Protein AF-A0A920VUL9-F1 (afdb_monomer_lite)

Sequence (117 aa):
MEYSHIEDYGGAPFIGSDAHQNNAGFNGLPENRYNLILNYTWGDYGIGVTNRHIGDFAFNSNCASQEAGGLCTKEGPYQDKYDTIDIQARANFGKYGTISIGVINASDKDPLADKGE

Foldseek 3Di:
DDPPDPPDPDDDPDPPDPDDPDCDQPQVHHVDKDKDKDKDDDVQKIKIKIKIKGAKHANDWDFDPVVVVGDIDHDFFIAHIDIFIKMKMKGAPDVVGIDMDIDTRPVPDDRDGPDGD

pLDDT: mean 73.1, std 19.0, range [37.69, 96.62]

Secondary structure (DSSP, 8-state):
--------------TT----S--TTSTTS-S-EEEEEEEEEETTEEEEEEEEEE--EEEEEEEPPGGGT-PEEEEEEEEPPEEEEEEEEEEE-GGG-EEEEEES-TT----S-SB--

Structure (mmCIF, N/CA/C/O backbone):
data_AF-A0A920VUL9-F1
#
_entry.id   AF-A0A920VUL9-F1
#
loop_
_atom_site.group_PDB
_atom_site.id
_atom_site.type_symbol
_atom_site.label_atom_id
_atom_site.label_alt_id
_atom_site.label_comp_id
_atom_site.label_asym_id
_atom_site.label_entity_id
_atom_site.label_seq_id
_atom_site.pdbx_PDB_i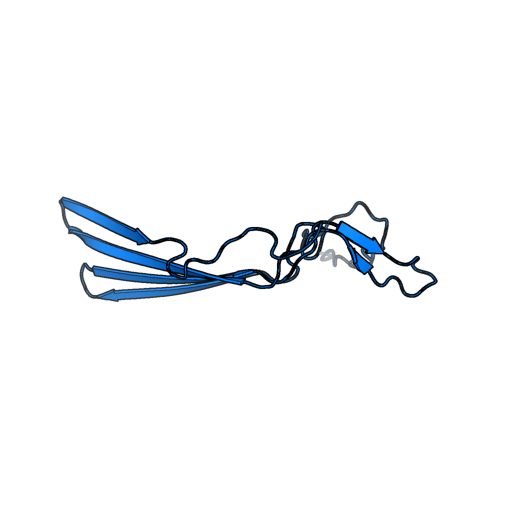ns_code
_atom_site.Cartn_x
_atom_site.Cartn_y
_atom_site.Cartn_z
_atom_site.occupancy
_atom_site.B_iso_or_equiv
_atom_site.auth_seq_id
_atom_site.auth_comp_id
_atom_site.auth_asym_id
_atom_site.auth_atom_id
_atom_site.pdbx_PDB_model_num
ATOM 1 N N . MET A 1 1 ? 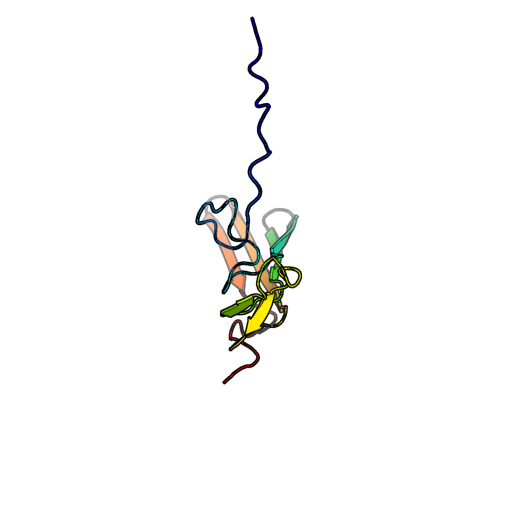-34.443 5.576 -33.884 1.00 40.59 1 MET A N 1
ATOM 2 C CA . MET A 1 1 ? -33.547 6.057 -32.817 1.00 40.59 1 MET A CA 1
ATOM 3 C C . MET A 1 1 ? -32.226 5.370 -33.058 1.00 40.59 1 MET A C 1
ATOM 5 O O . MET A 1 1 ? -32.119 4.176 -32.821 1.00 40.59 1 MET A O 1
ATOM 9 N N . GLU A 1 2 ? -31.322 6.077 -33.716 1.00 37.69 2 GLU A N 1
ATOM 10 C CA . GLU A 1 2 ? -30.031 5.548 -34.139 1.00 37.69 2 GLU A CA 1
ATOM 11 C C . GLU A 1 2 ? -29.087 5.701 -32.948 1.00 37.69 2 GLU A C 1
ATOM 13 O O . GLU A 1 2 ? -28.812 6.812 -32.496 1.00 37.69 2 GLU A O 1
ATOM 18 N N . TYR A 1 3 ? -28.719 4.574 -32.343 1.00 42.53 3 TYR A N 1
ATOM 19 C CA . TYR A 1 3 ? -27.706 4.548 -31.301 1.00 42.53 3 TYR A CA 1
ATOM 20 C C . TYR A 1 3 ? -26.388 4.938 -31.962 1.00 42.53 3 TYR A C 1
ATOM 22 O O . TYR A 1 3 ? -25.925 4.237 -32.859 1.00 42.53 3 TYR A O 1
ATOM 30 N N . SER A 1 4 ? -25.805 6.063 -31.545 1.00 43.84 4 SER A N 1
ATOM 31 C CA . SER A 1 4 ? -24.453 6.442 -31.939 1.00 43.84 4 SER A CA 1
ATOM 32 C C . SER A 1 4 ? -23.486 5.391 -31.397 1.00 43.84 4 SER A C 1
ATOM 34 O O . SER A 1 4 ? -23.073 5.444 -30.235 1.00 43.84 4 SER A O 1
ATOM 36 N N . HIS A 1 5 ? -23.157 4.404 -32.220 1.00 43.59 5 HIS A N 1
ATOM 37 C CA . HIS A 1 5 ? -21.972 3.606 -31.998 1.00 43.59 5 HIS A CA 1
ATOM 38 C C . HIS A 1 5 ? -20.778 4.543 -32.182 1.00 43.59 5 HIS A C 1
ATOM 40 O O . HIS A 1 5 ? -20.627 5.190 -33.215 1.00 43.59 5 HIS A O 1
ATOM 46 N N . ILE A 1 6 ? -19.972 4.690 -31.132 1.00 53.22 6 ILE A N 1
ATOM 47 C CA . ILE A 1 6 ? -18.641 5.273 -31.262 1.00 53.22 6 ILE A CA 1
ATOM 48 C C . ILE A 1 6 ? -17.850 4.263 -32.094 1.00 53.22 6 ILE A C 1
ATOM 50 O O . ILE A 1 6 ? -17.461 3.213 -31.588 1.00 53.22 6 ILE A O 1
ATOM 54 N N . GLU A 1 7 ? -17.707 4.547 -33.385 1.00 46.81 7 GLU A N 1
ATOM 55 C CA . GLU A 1 7 ? -17.020 3.680 -34.351 1.00 46.81 7 GLU A CA 1
ATOM 56 C C . GLU A 1 7 ? -15.508 3.927 -34.403 1.00 46.81 7 GLU A C 1
ATOM 58 O O . GLU A 1 7 ? -14.798 3.184 -35.074 1.00 46.81 7 GLU A O 1
ATOM 63 N N . ASP A 1 8 ? -14.997 4.919 -33.665 1.00 45.09 8 ASP A N 1
ATOM 64 C CA . ASP A 1 8 ? -13.583 5.282 -33.709 1.00 45.09 8 ASP A CA 1
ATOM 65 C C . ASP A 1 8 ? -12.918 5.199 -32.327 1.00 45.09 8 ASP A C 1
ATOM 67 O O . ASP A 1 8 ? -12.799 6.169 -31.581 1.00 45.09 8 ASP A O 1
ATOM 71 N N . TYR A 1 9 ? -12.488 3.984 -31.990 1.00 45.84 9 TYR A N 1
ATOM 72 C CA . TYR A 1 9 ? -11.446 3.717 -30.991 1.00 45.84 9 TYR A CA 1
ATOM 73 C C . TYR A 1 9 ? -10.071 3.558 -31.687 1.00 45.84 9 TYR A C 1
ATOM 75 O O . TYR A 1 9 ? -9.230 2.781 -31.241 1.00 45.84 9 TYR A O 1
ATOM 83 N N . GLY A 1 10 ? -9.860 4.227 -32.831 1.00 38.00 10 GLY A N 1
ATOM 84 C CA . GLY A 1 10 ? -8.786 3.926 -33.785 1.00 38.00 10 GLY A CA 1
ATOM 85 C C . GLY A 1 10 ? -7.624 4.918 -33.862 1.00 38.00 10 GLY A C 1
ATOM 86 O O . GLY A 1 10 ? -6.745 4.745 -34.704 1.00 38.00 10 GLY A O 1
ATOM 87 N N . GLY A 1 11 ? -7.557 5.940 -33.008 1.00 39.22 11 GLY A N 1
ATOM 88 C CA . GLY A 1 11 ? -6.356 6.773 -32.909 1.00 39.22 11 GLY A CA 1
ATOM 89 C C . GLY A 1 11 ? -5.313 6.093 -32.027 1.00 39.22 11 GLY A C 1
ATOM 90 O O . GLY A 1 11 ? -5.468 6.100 -30.808 1.00 39.22 11 GLY A O 1
ATOM 91 N N . ALA A 1 12 ? -4.266 5.494 -32.603 1.00 42.75 12 ALA A N 1
ATOM 92 C CA . ALA A 1 12 ? -3.222 4.891 -31.780 1.00 42.75 12 ALA A CA 1
ATOM 93 C C . ALA A 1 12 ? -2.531 5.971 -30.921 1.00 42.75 12 ALA A C 1
ATOM 95 O O . ALA A 1 12 ? -2.248 7.064 -31.423 1.00 42.75 12 ALA A O 1
ATOM 96 N N . PRO A 1 13 ? -2.198 5.688 -29.652 1.00 44.53 13 PRO A N 1
ATOM 97 C CA . PRO A 1 13 ? -1.214 6.484 -28.939 1.00 44.53 13 PRO A CA 1
ATOM 98 C C . PRO A 1 13 ? 0.150 6.215 -29.591 1.00 44.53 13 PRO A C 1
ATOM 100 O O . PRO A 1 13 ? 0.860 5.278 -29.238 1.00 44.53 13 PRO A O 1
ATOM 103 N N . PHE A 1 14 ? 0.488 6.975 -30.631 1.00 43.53 14 PHE A N 1
ATOM 104 C CA . PHE A 1 14 ? 1.789 6.880 -31.289 1.00 43.53 14 PHE A CA 1
ATOM 105 C C . PHE A 1 14 ? 2.865 7.551 -30.416 1.00 43.53 14 PHE A C 1
ATOM 107 O O . PHE A 1 14 ? 2.599 8.562 -29.764 1.00 43.53 14 PHE A O 1
ATOM 114 N N . ILE A 1 15 ? 4.097 7.028 -30.429 1.00 39.66 15 ILE A N 1
ATOM 115 C CA . ILE A 1 15 ? 5.266 7.694 -29.824 1.00 39.66 15 ILE A CA 1
ATOM 116 C C . ILE A 1 15 ? 5.408 9.074 -30.485 1.00 39.66 15 ILE A C 1
ATOM 118 O O . ILE A 1 15 ? 5.678 9.138 -31.685 1.00 39.66 15 ILE A O 1
ATOM 122 N N . GLY A 1 16 ? 5.176 10.147 -29.720 1.00 39.44 16 GLY A N 1
ATOM 123 C CA . GLY A 1 16 ? 5.091 11.535 -30.206 1.00 39.44 16 GLY A CA 1
ATOM 124 C C . GLY A 1 16 ? 3.698 12.189 -30.121 1.00 39.44 16 GLY A C 1
ATOM 125 O O . GLY A 1 16 ? 3.545 13.323 -30.563 1.00 39.44 16 GLY A O 1
ATOM 126 N N . SER A 1 17 ? 2.687 11.507 -29.574 1.00 40.06 17 SER A N 1
ATOM 127 C CA . SER A 1 17 ? 1.349 12.060 -29.300 1.00 40.06 17 SER A CA 1
ATOM 128 C C . SER A 1 17 ? 1.228 12.616 -27.868 1.00 40.06 17 SER A C 1
ATOM 130 O O . SER A 1 17 ? 1.458 11.878 -26.913 1.00 40.06 17 SER A O 1
ATOM 132 N N . ASP A 1 18 ? 0.762 13.866 -27.718 1.00 47.78 18 ASP A N 1
ATOM 133 C CA . ASP A 1 18 ? 0.401 14.514 -26.432 1.00 47.78 18 ASP A CA 1
ATOM 134 C C . ASP A 1 18 ? -0.983 14.074 -25.889 1.00 47.78 18 ASP A C 1
ATOM 136 O O . ASP A 1 18 ? -1.485 14.585 -24.883 1.00 47.78 18 ASP A O 1
ATOM 140 N N . ALA A 1 19 ? -1.661 13.146 -26.573 1.00 46.22 19 ALA A N 1
ATOM 141 C CA . ALA A 1 19 ? -2.964 12.637 -26.157 1.00 46.22 19 ALA A CA 1
ATOM 142 C C . ALA A 1 19 ? -2.797 11.501 -25.132 1.00 46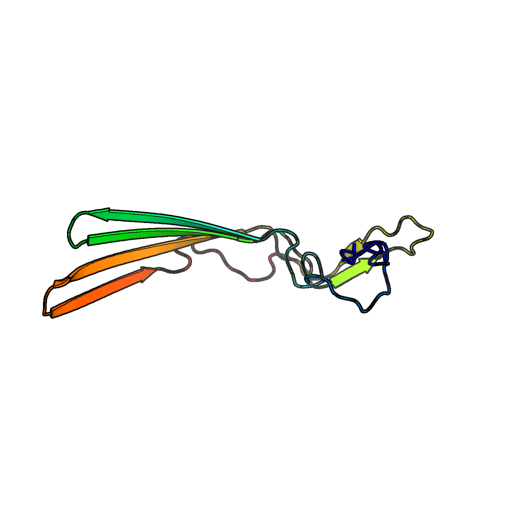.22 19 ALA A C 1
ATOM 144 O O . ALA A 1 19 ? -2.557 10.346 -25.486 1.00 46.22 19 ALA A O 1
ATOM 145 N N . HIS A 1 20 ? -2.923 11.840 -23.847 1.00 50.72 20 HIS A N 1
ATOM 146 C CA . HIS A 1 20 ? -2.749 10.911 -22.729 1.00 50.72 20 HIS A CA 1
ATOM 147 C C . HIS A 1 20 ? -4.079 10.257 -22.315 1.00 50.72 20 HIS A C 1
ATOM 149 O O . HIS A 1 20 ? -4.908 10.881 -21.650 1.00 50.72 20 HIS A O 1
ATOM 155 N N . GLN A 1 21 ? -4.283 8.978 -22.645 1.00 45.34 21 GLN A N 1
ATOM 156 C CA . GLN A 1 21 ? -5.308 8.153 -21.994 1.00 45.34 21 GLN A CA 1
ATOM 157 C C . GLN A 1 21 ? -4.649 7.257 -20.945 1.00 45.34 21 GLN A C 1
ATOM 159 O O . GLN A 1 21 ? -4.286 6.120 -21.213 1.00 45.34 21 GLN A O 1
ATOM 164 N N . ASN A 1 22 ?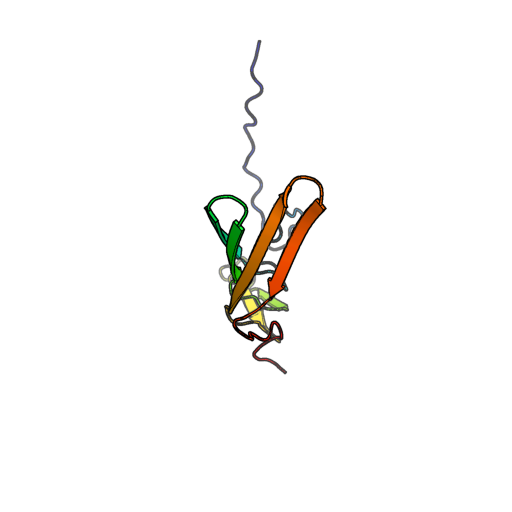 -4.549 7.814 -19.733 1.00 49.19 22 ASN A N 1
ATOM 165 C CA . ASN A 1 22 ? -4.038 7.197 -18.509 1.00 49.19 22 ASN A CA 1
ATOM 166 C C . ASN A 1 22 ? -2.511 7.004 -18.502 1.00 49.19 22 ASN A C 1
ATOM 168 O O . ASN A 1 22 ? -1.969 6.165 -19.209 1.00 49.19 22 ASN A O 1
ATOM 172 N N . ASN A 1 23 ? -1.819 7.782 -17.667 1.00 51.62 23 ASN A N 1
ATOM 173 C CA . ASN A 1 23 ? -0.357 7.911 -17.628 1.00 51.62 23 ASN A CA 1
ATOM 174 C C . ASN A 1 23 ? 0.398 6.661 -17.100 1.00 51.62 23 ASN A C 1
ATOM 176 O O . ASN A 1 23 ? 1.489 6.781 -16.545 1.00 51.62 23 ASN A O 1
ATOM 180 N N . ALA A 1 24 ? -0.171 5.463 -17.228 1.00 53.78 24 ALA A N 1
ATOM 181 C CA . ALA A 1 24 ? 0.490 4.215 -16.872 1.00 53.78 24 ALA A CA 1
ATOM 182 C C . ALA A 1 24 ? 1.693 3.972 -17.800 1.00 53.78 24 ALA A C 1
ATOM 184 O O . ALA A 1 24 ? 1.563 4.064 -19.018 1.00 53.78 24 ALA A O 1
ATOM 185 N N . GLY A 1 25 ? 2.863 3.691 -17.220 1.00 56.22 25 GLY A N 1
ATOM 186 C CA . GLY A 1 25 ? 4.091 3.393 -17.968 1.00 56.22 25 GLY A CA 1
ATOM 187 C C . GLY A 1 25 ? 4.830 4.610 -18.541 1.00 56.22 25 GLY A C 1
ATOM 188 O O . GLY A 1 25 ? 5.823 4.434 -19.242 1.00 56.22 25 GLY A O 1
ATOM 189 N N . PHE A 1 26 ? 4.387 5.837 -18.244 1.00 66.12 26 PHE A N 1
ATOM 190 C CA . PHE A 1 26 ? 5.156 7.046 -18.554 1.00 66.12 26 PHE A CA 1
ATOM 191 C C . PHE A 1 26 ? 6.346 7.203 -17.607 1.00 66.12 26 PHE A C 1
ATOM 193 O O . PHE A 1 26 ? 6.366 6.664 -16.503 1.00 66.12 26 PHE A O 1
ATOM 200 N N . ASN A 1 27 ? 7.317 8.017 -18.012 1.00 66.69 27 ASN A N 1
ATOM 201 C CA . ASN A 1 27 ? 8.438 8.383 -17.158 1.00 66.69 27 ASN A CA 1
ATOM 202 C C . ASN A 1 27 ? 7.960 8.912 -15.797 1.00 66.69 27 ASN A C 1
ATOM 204 O O . ASN A 1 27 ? 7.157 9.842 -15.713 1.00 66.69 27 ASN A O 1
ATOM 208 N N . GLY A 1 28 ? 8.446 8.285 -14.728 1.00 66.81 28 GLY A N 1
ATOM 209 C CA . GLY A 1 28 ? 8.056 8.555 -13.347 1.00 66.81 28 GLY A CA 1
ATOM 210 C C . GLY A 1 28 ? 6.782 7.841 -12.881 1.00 66.81 28 GLY A C 1
ATOM 211 O O . GLY A 1 28 ? 6.364 8.063 -11.746 1.00 66.81 28 GLY A O 1
ATOM 212 N N . LEU A 1 29 ? 6.155 7.001 -13.715 1.00 71.81 29 LEU A N 1
ATOM 213 C CA . LEU A 1 29 ? 4.908 6.311 -13.393 1.00 71.81 29 LEU A CA 1
ATOM 214 C C . LEU A 1 29 ? 4.983 4.805 -13.695 1.00 71.81 29 LEU A C 1
ATOM 216 O O . LEU A 1 29 ? 5.344 4.403 -14.801 1.00 71.81 29 LEU A O 1
ATOM 220 N N . PRO A 1 30 ? 4.598 3.948 -12.734 1.00 73.06 30 PRO A N 1
ATOM 221 C CA . PRO A 1 30 ? 4.553 2.509 -12.949 1.00 73.06 30 PRO A CA 1
ATOM 222 C C . PRO A 1 30 ? 3.493 2.146 -13.985 1.00 73.06 30 PRO A C 1
ATOM 224 O O . PRO A 1 30 ? 2.395 2.706 -14.008 1.00 73.06 30 PRO A O 1
ATOM 227 N N . GLU A 1 31 ? 3.813 1.163 -14.820 1.00 75.75 31 GLU A N 1
ATOM 228 C CA . GLU A 1 31 ? 2.847 0.545 -15.732 1.00 75.75 31 GLU A CA 1
ATOM 229 C C . GLU A 1 31 ? 1.777 -0.226 -14.950 1.00 75.75 31 GLU A C 1
ATOM 231 O O . GLU A 1 31 ? 0.592 -0.174 -15.272 1.00 75.75 31 GLU A O 1
ATOM 236 N N . ASN A 1 32 ? 2.187 -0.879 -13.860 1.00 79.06 32 ASN A N 1
ATOM 237 C CA . ASN A 1 32 ? 1.315 -1.686 -13.022 1.00 79.06 32 ASN A CA 1
ATOM 238 C C . ASN A 1 32 ? 1.298 -1.161 -11.588 1.00 79.06 32 ASN A C 1
ATOM 240 O O . ASN A 1 32 ? 2.329 -1.048 -10.930 1.00 79.06 32 ASN A O 1
ATOM 244 N N . ARG A 1 33 ? 0.104 -0.880 -11.073 1.00 83.44 33 ARG A N 1
ATOM 245 C CA . ARG A 1 33 ? -0.121 -0.537 -9.668 1.00 83.44 33 ARG A CA 1
ATOM 246 C C . ARG A 1 33 ? -1.449 -1.114 -9.217 1.00 83.44 33 ARG A C 1
ATOM 248 O O . ARG A 1 33 ? -2.463 -0.915 -9.881 1.00 83.44 33 ARG A O 1
ATOM 255 N N . TYR A 1 34 ? -1.464 -1.760 -8.059 1.00 84.19 34 TYR A N 1
ATOM 256 C CA . TYR A 1 34 ? -2.700 -2.247 -7.454 1.00 84.19 34 TYR A CA 1
ATOM 257 C C . TYR A 1 34 ? -2.636 -2.193 -5.931 1.00 84.19 34 TYR A C 1
ATOM 259 O O . TYR A 1 34 ? -1.565 -2.218 -5.330 1.00 84.19 34 TYR A O 1
ATOM 267 N N . ASN A 1 35 ? -3.809 -2.114 -5.305 1.00 89.19 35 ASN A N 1
ATOM 268 C CA . ASN A 1 35 ? -3.949 -2.198 -3.858 1.00 89.19 35 ASN A CA 1
ATOM 269 C C . ASN A 1 35 ? -4.885 -3.363 -3.535 1.00 89.19 35 ASN A C 1
ATOM 271 O O . ASN A 1 35 ? -6.031 -3.374 -3.984 1.00 89.19 35 ASN A O 1
ATOM 275 N N . LEU A 1 36 ? -4.411 -4.320 -2.744 1.00 90.81 36 LEU A N 1
ATOM 276 C CA . LEU A 1 36 ? -5.229 -5.381 -2.177 1.00 90.81 36 LEU A CA 1
ATOM 277 C C . LEU A 1 36 ? -5.565 -5.018 -0.733 1.00 90.81 36 LEU A C 1
ATOM 279 O O . LEU A 1 36 ? -4.668 -4.878 0.094 1.00 90.81 36 LEU A O 1
ATOM 283 N N . ILE A 1 37 ? -6.854 -4.881 -0.430 1.00 94.50 37 ILE A N 1
ATOM 284 C CA . ILE A 1 37 ? -7.333 -4.521 0.906 1.00 94.50 37 ILE A CA 1
ATOM 285 C C . ILE A 1 37 ? -8.124 -5.695 1.477 1.00 94.50 37 ILE A C 1
ATOM 287 O O . ILE A 1 37 ? -9.120 -6.125 0.898 1.00 94.50 37 ILE A O 1
ATOM 291 N N . LEU A 1 38 ? -7.701 -6.182 2.640 1.00 94.50 38 LEU A N 1
ATOM 292 C CA . LEU A 1 38 ? -8.385 -7.207 3.416 1.00 94.50 38 LEU A CA 1
ATOM 293 C C . LEU A 1 38 ? -8.851 -6.600 4.733 1.00 94.50 38 LEU A C 1
ATOM 295 O O . LEU A 1 38 ? -8.037 -6.157 5.535 1.00 94.50 38 LEU A O 1
ATOM 299 N N . ASN A 1 39 ? -10.160 -6.602 4.963 1.00 95.56 39 ASN A N 1
ATOM 300 C CA . ASN A 1 39 ? -10.750 -6.120 6.206 1.00 95.56 39 ASN A CA 1
ATOM 301 C C . ASN A 1 39 ? -11.492 -7.252 6.901 1.00 95.56 39 ASN A C 1
ATOM 303 O O . ASN A 1 39 ? -12.303 -7.944 6.288 1.00 95.56 39 ASN A O 1
ATOM 307 N N . TYR A 1 40 ? -11.263 -7.388 8.200 1.00 94.81 40 TYR A N 1
ATOM 308 C CA . TYR A 1 40 ? -11.998 -8.291 9.065 1.00 94.81 40 TYR A CA 1
ATOM 309 C C . TYR A 1 40 ? -12.556 -7.515 10.253 1.00 94.81 40 TYR A C 1
ATOM 311 O O . TYR A 1 40 ? -11.853 -6.733 10.887 1.00 94.81 40 TYR A O 1
ATOM 319 N N . THR A 1 41 ? -13.837 -7.709 10.547 1.00 96.62 41 THR A N 1
ATOM 320 C CA . THR A 1 41 ? -14.527 -7.061 11.668 1.00 96.62 41 THR A CA 1
ATOM 321 C C . THR A 1 41 ? -15.134 -8.137 12.554 1.00 96.62 41 THR A C 1
ATOM 323 O O . THR A 1 41 ? -15.791 -9.047 12.053 1.00 96.62 41 THR A O 1
ATOM 326 N N . TRP A 1 42 ? -14.924 -8.026 13.865 1.00 95.94 42 TRP A N 1
ATOM 327 C CA . TRP A 1 42 ? -15.514 -8.902 14.870 1.00 95.94 42 TRP A CA 1
ATOM 328 C C . TRP A 1 42 ? -16.098 -8.059 16.008 1.00 95.94 42 TRP A C 1
ATOM 330 O O . TRP A 1 42 ? -15.382 -7.397 16.760 1.00 95.94 42 TRP A O 1
ATOM 340 N N . GLY A 1 43 ? -17.428 -8.065 16.123 1.00 95.81 43 GLY A N 1
ATOM 341 C CA . GLY A 1 43 ? -18.136 -7.199 17.066 1.00 95.81 43 GLY A CA 1
ATOM 342 C C . GLY A 1 43 ? -17.757 -5.729 16.869 1.00 95.81 43 GLY A C 1
ATOM 343 O O . GLY A 1 43 ? -17.861 -5.194 15.766 1.00 95.81 43 GLY A O 1
ATOM 344 N N . ASP A 1 44 ? -17.279 -5.103 17.940 1.00 96.31 44 ASP A N 1
ATOM 345 C CA . ASP A 1 44 ? -16.874 -3.697 17.957 1.00 96.31 44 ASP A CA 1
ATOM 346 C C . ASP A 1 44 ? -15.458 -3.440 17.421 1.00 96.31 44 ASP A C 1
ATOM 348 O O . ASP A 1 44 ? -15.037 -2.289 17.295 1.00 96.31 44 ASP A O 1
ATOM 352 N N . TYR A 1 45 ? -14.715 -4.487 17.076 1.00 96.06 45 TYR A N 1
ATOM 353 C CA . TYR A 1 45 ? -13.325 -4.387 16.652 1.00 96.06 45 TYR A CA 1
ATOM 354 C C . TYR A 1 45 ? -13.174 -4.711 15.173 1.00 96.06 45 TYR A C 1
ATOM 356 O O . TYR A 1 45 ? -13.954 -5.462 14.587 1.00 96.06 45 TYR A O 1
ATOM 364 N N . GLY A 1 46 ? -12.137 -4.167 14.555 1.00 96.44 46 GLY A N 1
ATOM 365 C CA . GLY A 1 46 ? -11.774 -4.530 13.197 1.00 96.44 46 GLY A CA 1
ATOM 366 C C . GLY A 1 46 ? -10.290 -4.369 12.947 1.00 96.44 46 GLY A C 1
ATOM 367 O O . GLY A 1 46 ? -9.622 -3.557 13.585 1.00 96.44 46 GLY A O 1
ATOM 368 N N . ILE A 1 47 ? -9.794 -5.148 11.998 1.00 95.62 47 ILE A N 1
ATOM 369 C CA . ILE A 1 47 ? -8.440 -5.061 11.479 1.00 95.62 47 ILE A CA 1
ATOM 370 C C . ILE A 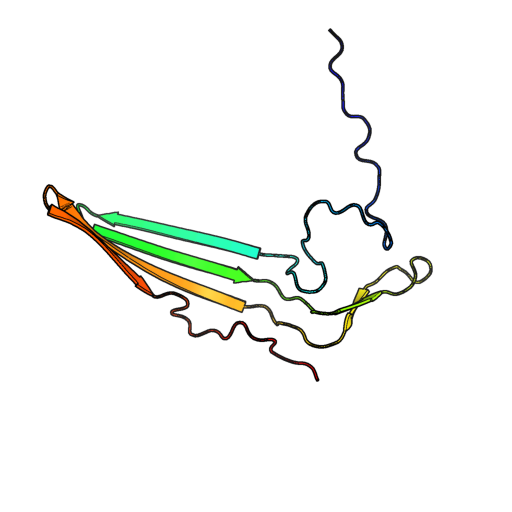1 47 ? -8.494 -5.017 9.955 1.00 95.62 47 ILE A C 1
ATOM 372 O O . ILE A 1 47 ? -9.235 -5.769 9.323 1.00 95.62 47 ILE A O 1
ATOM 376 N N . GLY A 1 48 ? -7.730 -4.104 9.380 1.00 95.44 48 GLY A N 1
ATOM 377 C CA . GLY A 1 48 ? -7.516 -3.940 7.958 1.00 95.44 48 GLY A CA 1
ATOM 378 C C . GLY A 1 48 ? -6.043 -4.141 7.643 1.00 95.44 48 GLY A C 1
ATOM 379 O O . GLY A 1 48 ? -5.179 -3.629 8.353 1.00 95.44 48 GLY A O 1
ATOM 380 N N . VAL A 1 49 ? -5.763 -4.884 6.581 1.00 93.56 49 VAL A N 1
ATOM 381 C CA . VAL A 1 49 ? -4.432 -5.020 5.997 1.00 93.56 49 VAL A CA 1
ATOM 382 C C . VAL A 1 49 ? -4.528 -4.602 4.540 1.00 93.56 49 VAL A C 1
ATOM 384 O O . VAL A 1 49 ? -5.330 -5.150 3.784 1.00 93.56 49 VAL A O 1
ATOM 387 N N . THR A 1 50 ? -3.706 -3.640 4.147 1.00 93.81 50 THR A N 1
ATOM 388 C CA . THR A 1 50 ? -3.592 -3.178 2.766 1.00 93.81 50 THR A CA 1
ATOM 389 C C . THR A 1 50 ? -2.211 -3.533 2.250 1.00 93.81 50 THR A C 1
ATOM 391 O O . THR A 1 50 ? -1.216 -3.055 2.781 1.00 93.81 50 THR A O 1
ATOM 394 N N . ASN A 1 51 ? -2.132 -4.333 1.195 1.00 91.75 51 ASN A N 1
ATOM 395 C CA . ASN A 1 51 ? -0.919 -4.466 0.402 1.00 91.75 51 ASN A CA 1
ATOM 396 C C . ASN A 1 51 ? -1.018 -3.524 -0.801 1.00 91.75 51 ASN A C 1
ATOM 398 O O . ASN A 1 51 ? -1.980 -3.588 -1.565 1.00 91.75 51 ASN A O 1
ATOM 402 N N . ARG A 1 52 ? -0.042 -2.631 -0.955 1.00 89.62 52 ARG A N 1
ATOM 403 C CA . ARG A 1 52 ? 0.086 -1.755 -2.122 1.00 89.62 52 ARG A CA 1
ATOM 404 C C . ARG A 1 52 ? 1.269 -2.230 -2.942 1.00 89.62 52 ARG A C 1
ATOM 406 O O . ARG A 1 52 ? 2.387 -2.209 -2.434 1.00 89.62 52 ARG A O 1
ATOM 413 N N . HIS A 1 53 ? 1.006 -2.608 -4.182 1.00 87.69 53 HIS A N 1
ATOM 414 C CA . HIS A 1 53 ? 2.016 -2.996 -5.150 1.00 87.69 53 HIS A CA 1
ATOM 415 C C . HIS A 1 53 ? 2.282 -1.850 -6.116 1.00 87.69 53 HIS A C 1
ATOM 417 O O . HIS A 1 53 ? 1.348 -1.265 -6.681 1.00 87.69 53 HIS A O 1
ATOM 423 N N . ILE A 1 54 ? 3.558 -1.564 -6.325 1.00 85.62 54 ILE A N 1
ATOM 424 C CA . ILE A 1 54 ? 4.053 -0.591 -7.284 1.00 85.62 54 ILE A CA 1
ATOM 425 C C . ILE A 1 54 ? 5.035 -1.325 -8.191 1.00 85.62 54 ILE A C 1
ATOM 427 O O . ILE A 1 54 ? 6.065 -1.824 -7.739 1.00 85.62 54 ILE A O 1
ATOM 431 N N . GLY A 1 55 ? 4.684 -1.415 -9.471 1.00 82.31 55 GLY A N 1
ATOM 432 C CA . GLY A 1 55 ? 5.561 -1.938 -10.506 1.00 82.31 55 GLY A CA 1
ATOM 433 C C . GLY A 1 55 ? 6.798 -1.064 -10.684 1.00 82.31 55 GLY A C 1
ATOM 434 O O . GLY A 1 55 ? 6.879 0.060 -10.190 1.00 82.31 55 GLY A O 1
ATOM 435 N N . ASP A 1 56 ? 7.770 -1.592 -11.403 1.00 82.50 56 ASP A N 1
ATOM 436 C CA . ASP A 1 56 ? 8.987 -0.876 -11.739 1.00 82.50 56 ASP A CA 1
ATOM 437 C C . ASP A 1 56 ? 8.711 0.280 -12.713 1.00 82.50 56 ASP A C 1
ATOM 439 O O . ASP A 1 56 ? 7.866 0.194 -13.603 1.00 82.50 56 ASP A O 1
ATOM 443 N N . PHE A 1 57 ? 9.456 1.373 -12.568 1.00 76.50 57 PHE A N 1
ATOM 444 C CA . PHE A 1 57 ? 9.369 2.521 -13.471 1.00 76.50 57 PHE A CA 1
ATOM 445 C C . PHE A 1 57 ? 10.704 3.249 -13.560 1.00 76.50 57 PHE A C 1
ATOM 447 O O . PHE A 1 57 ? 11.521 3.189 -12.645 1.00 76.50 57 PHE A O 1
ATOM 454 N N . ALA A 1 58 ? 10.939 3.926 -14.679 1.00 74.94 58 ALA A N 1
ATOM 455 C CA . ALA A 1 58 ? 12.099 4.791 -14.855 1.00 74.94 58 ALA A CA 1
ATOM 456 C C . ALA A 1 58 ? 11.665 6.250 -14.855 1.00 74.94 58 ALA A C 1
ATOM 458 O O . ALA A 1 58 ? 10.557 6.563 -15.287 1.00 74.94 58 ALA A O 1
ATOM 459 N N . PHE A 1 59 ? 12.526 7.141 -14.372 1.00 72.00 59 PHE A N 1
ATOM 460 C CA . PHE A 1 59 ? 12.270 8.582 -14.413 1.00 72.00 59 PHE A CA 1
ATOM 461 C C . PHE A 1 59 ? 12.557 9.188 -15.789 1.00 72.00 59 PHE A C 1
ATOM 463 O O . PHE A 1 59 ? 12.096 10.292 -16.070 1.00 72.00 59 PHE A O 1
ATOM 470 N N . ASN A 1 60 ? 13.283 8.469 -16.648 1.00 69.94 60 ASN A N 1
ATOM 471 C CA . ASN A 1 60 ? 13.479 8.820 -18.043 1.00 69.94 60 ASN A CA 1
ATOM 472 C C . ASN A 1 60 ? 13.508 7.557 -18.928 1.00 69.94 60 ASN A C 1
ATOM 474 O O . ASN A 1 60 ? 13.685 6.430 -18.457 1.00 69.94 60 ASN A O 1
ATOM 478 N N . SER A 1 61 ? 13.323 7.742 -20.230 1.00 70.75 61 SER A N 1
ATOM 479 C CA . SER A 1 61 ? 13.320 6.660 -21.208 1.00 70.75 61 SER A CA 1
ATOM 480 C C . SER A 1 61 ? 13.912 7.143 -22.520 1.00 70.75 61 SER A C 1
ATOM 482 O O . SER A 1 61 ? 13.453 8.146 -23.070 1.00 70.75 61 SER A O 1
ATOM 484 N N . ASN A 1 62 ? 14.850 6.379 -23.068 1.00 71.62 62 ASN A N 1
ATOM 485 C CA . ASN A 1 62 ? 15.327 6.584 -24.425 1.00 71.62 62 ASN A CA 1
ATOM 486 C C . ASN A 1 62 ? 14.529 5.687 -25.372 1.00 71.62 62 ASN A C 1
ATOM 488 O O . ASN A 1 62 ? 14.587 4.459 -25.262 1.00 71.62 62 ASN A O 1
ATOM 492 N N . CYS A 1 63 ? 13.761 6.293 -26.272 1.00 69.31 63 CYS A N 1
ATOM 493 C CA . CYS A 1 63 ? 12.933 5.570 -27.229 1.00 69.31 63 CYS A CA 1
ATOM 494 C C . CYS A 1 63 ? 13.605 5.545 -28.598 1.00 69.31 63 CYS A C 1
ATOM 496 O O . CYS A 1 63 ? 13.925 6.591 -29.166 1.00 69.31 63 CYS A O 1
ATOM 498 N N . ALA A 1 64 ? 13.785 4.342 -29.149 1.00 66.38 64 ALA A N 1
ATOM 499 C CA . ALA A 1 64 ? 14.189 4.190 -30.539 1.00 66.38 64 ALA A CA 1
ATOM 500 C C . ALA A 1 64 ? 13.127 4.806 -31.468 1.00 66.38 64 ALA A C 1
ATOM 502 O O . ALA A 1 64 ? 11.939 4.840 -31.132 1.00 66.38 64 ALA A O 1
ATOM 503 N N . SER A 1 65 ? 13.539 5.274 -32.652 1.00 67.69 65 SER A N 1
ATOM 504 C CA . SER A 1 65 ? 12.579 5.760 -33.648 1.00 67.69 65 SER A CA 1
ATOM 505 C C . SER A 1 65 ? 11.555 4.667 -33.982 1.00 67.69 65 SER A C 1
ATOM 507 O O . SER A 1 65 ? 11.842 3.469 -33.888 1.00 67.69 65 SER A O 1
ATOM 509 N N . GLN A 1 66 ? 10.344 5.060 -34.387 1.00 59.06 66 GLN A N 1
ATOM 510 C CA . GLN A 1 66 ? 9.290 4.099 -34.745 1.00 59.06 66 GLN A CA 1
ATOM 511 C C . GLN A 1 66 ? 9.739 3.142 -35.868 1.00 59.06 66 GLN A C 1
ATOM 513 O O . GLN A 1 66 ? 9.378 1.969 -35.868 1.00 59.06 66 GLN A O 1
ATOM 518 N N . GLU A 1 67 ? 10.604 3.614 -36.768 1.00 66.56 67 GLU A N 1
ATOM 519 C CA . GLU A 1 67 ? 11.213 2.839 -37.860 1.00 66.56 67 GLU A CA 1
ATOM 520 C C . GLU A 1 67 ? 12.188 1.756 -37.362 1.00 66.56 67 GLU A C 1
ATOM 522 O O . GLU A 1 67 ? 12.404 0.758 -38.044 1.00 66.56 67 GLU A O 1
ATOM 527 N N . ALA A 1 68 ? 12.750 1.930 -36.163 1.00 63.81 68 ALA A N 1
ATOM 528 C CA . ALA A 1 68 ? 13.658 0.994 -35.502 1.00 63.81 68 ALA A CA 1
ATOM 529 C C . ALA A 1 68 ? 12.945 0.064 -34.495 1.00 63.81 68 ALA A C 1
ATOM 531 O O . ALA A 1 68 ? 13.602 -0.639 -33.728 1.00 63.81 68 ALA A O 1
ATOM 532 N N . GLY A 1 69 ? 11.607 0.045 -34.493 1.00 59.81 69 GLY A N 1
ATOM 533 C CA . GLY A 1 69 ? 10.798 -0.841 -33.650 1.00 59.81 69 GLY A CA 1
ATOM 534 C C . GLY A 1 69 ? 10.217 -0.190 -32.394 1.00 59.81 69 GLY A C 1
ATOM 535 O O . GLY A 1 69 ? 9.557 -0.884 -31.628 1.00 59.81 69 GLY A O 1
ATOM 536 N N . GLY A 1 70 ? 10.433 1.116 -32.178 1.00 60.16 70 GLY A N 1
ATOM 537 C CA . GLY A 1 70 ? 9.733 1.908 -31.154 1.00 60.16 70 GLY A CA 1
ATOM 538 C C . GLY A 1 70 ? 9.933 1.452 -29.704 1.00 60.16 70 GLY A C 1
ATOM 539 O O . GLY A 1 70 ? 9.184 1.864 -28.823 1.00 60.16 70 GLY A O 1
ATOM 540 N N . LEU A 1 71 ? 10.913 0.588 -29.436 1.00 63.31 71 LEU A N 1
ATOM 541 C CA . LEU A 1 71 ? 11.183 0.110 -28.087 1.00 63.31 71 LEU A CA 1
ATOM 542 C C . LEU A 1 71 ? 11.818 1.236 -27.266 1.00 63.31 71 LEU A C 1
ATOM 544 O O . LEU A 1 71 ? 12.845 1.802 -27.648 1.00 63.31 71 LEU A O 1
ATOM 548 N N . CYS A 1 72 ? 11.198 1.542 -26.131 1.00 66.88 72 CYS A N 1
ATOM 549 C CA . CYS A 1 72 ? 11.747 2.444 -25.132 1.00 66.88 72 CYS A CA 1
ATOM 550 C C . CYS A 1 72 ? 12.568 1.647 -24.120 1.00 66.88 72 CYS A C 1
ATOM 552 O O . CYS A 1 72 ? 12.086 0.689 -23.517 1.00 66.88 72 CYS A O 1
ATOM 554 N N . THR A 1 73 ? 13.817 2.051 -23.926 1.00 68.00 73 THR A N 1
ATOM 555 C CA . THR A 1 73 ? 14.676 1.538 -22.859 1.00 68.00 73 THR A CA 1
ATOM 556 C C . THR A 1 73 ? 14.700 2.526 -21.704 1.00 68.00 73 THR A C 1
ATOM 558 O O . THR A 1 73 ? 14.778 3.735 -21.923 1.00 68.00 73 THR A O 1
ATOM 561 N N . LYS A 1 74 ? 14.635 2.011 -20.474 1.00 68.06 74 LYS A N 1
ATOM 562 C CA . LYS A 1 74 ? 14.756 2.811 -19.250 1.00 68.06 74 LYS A CA 1
ATOM 563 C C . LYS A 1 74 ? 16.107 3.531 -19.229 1.00 68.06 74 LYS A C 1
ATOM 565 O O . LYS A 1 74 ? 17.132 2.896 -19.464 1.00 68.06 74 LYS A O 1
ATOM 570 N N . GLU A 1 75 ? 16.101 4.828 -18.944 1.00 67.12 75 GLU A N 1
ATOM 571 C CA . GLU A 1 75 ? 17.297 5.672 -18.885 1.00 67.12 75 GLU A CA 1
ATOM 572 C C . GLU A 1 75 ? 17.294 6.498 -17.588 1.00 67.12 75 GLU A C 1
ATOM 574 O O . GLU A 1 75 ? 16.244 6.947 -17.130 1.00 67.12 75 GLU A O 1
ATOM 579 N N . GLY A 1 76 ? 18.466 6.708 -16.984 1.00 67.19 76 GLY A N 1
ATOM 580 C CA . GLY A 1 76 ? 18.594 7.450 -15.725 1.00 67.19 76 GLY A CA 1
ATOM 581 C C . GLY A 1 76 ? 18.101 6.671 -14.495 1.00 67.19 76 GLY A C 1
ATOM 582 O O . GLY A 1 76 ? 18.011 5.438 -14.544 1.00 67.19 76 GLY A O 1
ATOM 583 N N . PRO A 1 77 ? 17.811 7.361 -13.372 1.00 69.06 77 PRO A N 1
ATOM 584 C CA . PRO A 1 77 ? 17.352 6.704 -12.161 1.00 69.06 77 PRO A CA 1
ATOM 585 C C . PRO A 1 77 ? 16.056 5.936 -12.406 1.00 69.06 77 PRO A C 1
ATOM 587 O O . PRO A 1 77 ? 15.165 6.373 -13.143 1.00 69.06 77 PRO A O 1
ATOM 590 N N . TYR A 1 78 ? 15.948 4.777 -11.772 1.00 74.00 78 TYR A N 1
ATOM 591 C CA . TYR A 1 78 ? 14.769 3.929 -11.836 1.00 74.00 78 TYR A CA 1
ATOM 592 C C . TYR A 1 78 ? 14.427 3.368 -10.463 1.00 74.00 78 TYR A C 1
ATOM 594 O O . TYR A 1 78 ? 15.273 3.230 -9.578 1.00 74.00 78 TYR A O 1
ATOM 602 N N . GLN A 1 79 ? 13.150 3.060 -10.302 1.00 77.31 79 GLN A N 1
ATOM 603 C CA . GLN A 1 79 ? 12.606 2.394 -9.138 1.00 77.31 79 GLN A CA 1
ATOM 604 C C . GLN A 1 79 ? 12.342 0.934 -9.499 1.00 77.31 79 GLN A C 1
ATOM 606 O O . GLN A 1 79 ? 11.626 0.660 -10.473 1.00 77.31 79 GLN A O 1
ATOM 611 N N . ASP A 1 80 ? 12.905 0.005 -8.725 1.00 78.69 80 ASP A N 1
ATOM 612 C CA . ASP A 1 80 ? 12.544 -1.403 -8.836 1.00 78.69 80 ASP A CA 1
ATOM 613 C C . ASP A 1 80 ? 11.148 -1.619 -8.227 1.00 78.69 80 ASP A C 1
ATOM 615 O O . ASP A 1 80 ? 10.644 -0.830 -7.426 1.00 78.69 80 ASP A O 1
ATOM 619 N N . LYS A 1 81 ? 10.483 -2.705 -8.628 1.00 85.88 81 LYS A N 1
ATOM 620 C CA . LYS A 1 81 ? 9.168 -3.058 -8.082 1.00 85.88 81 LYS A CA 1
ATOM 621 C C . LYS A 1 81 ? 9.215 -3.143 -6.553 1.00 85.88 81 LYS A C 1
ATOM 623 O O . LYS A 1 81 ? 10.133 -3.746 -5.986 1.00 85.88 81 LYS A O 1
ATOM 628 N N . TYR A 1 82 ? 8.186 -2.629 -5.892 1.00 83.88 82 TYR A N 1
ATOM 629 C CA . TYR A 1 82 ? 8.078 -2.721 -4.443 1.00 83.88 82 TYR A CA 1
ATOM 630 C C . TYR A 1 82 ? 6.641 -2.917 -3.970 1.00 83.88 82 TYR A C 1
ATOM 632 O O . TYR A 1 82 ? 5.664 -2.520 -4.605 1.00 83.88 82 TYR A O 1
ATOM 640 N N . ASP A 1 83 ? 6.541 -3.527 -2.794 1.00 87.31 83 ASP A N 1
ATOM 641 C CA . ASP A 1 83 ? 5.293 -3.812 -2.109 1.00 87.31 83 ASP A CA 1
ATOM 642 C C . ASP A 1 83 ? 5.350 -3.219 -0.706 1.00 87.31 83 ASP A C 1
ATOM 644 O O . ASP A 1 83 ? 6.275 -3.507 0.053 1.00 87.31 83 ASP A O 1
ATOM 648 N N . THR A 1 84 ? 4.346 -2.425 -0.340 1.00 90.00 84 THR A N 1
ATOM 649 C CA . THR A 1 84 ? 4.187 -1.925 1.031 1.00 90.00 84 THR A CA 1
ATOM 650 C C . THR A 1 84 ? 2.992 -2.580 1.703 1.00 90.00 84 THR A C 1
ATOM 652 O O . THR A 1 84 ? 1.969 -2.803 1.053 1.00 90.00 84 THR A O 1
ATOM 655 N N . ILE A 1 85 ? 3.094 -2.850 3.003 1.00 91.19 85 ILE A N 1
ATOM 656 C CA . ILE A 1 85 ? 1.974 -3.340 3.813 1.00 91.19 85 ILE A CA 1
ATOM 657 C C . ILE A 1 85 ? 1.568 -2.254 4.806 1.00 91.19 85 ILE A C 1
ATOM 659 O O . ILE A 1 85 ? 2.385 -1.819 5.611 1.00 91.19 85 ILE A O 1
ATOM 663 N N . ASP A 1 86 ? 0.304 -1.850 4.784 1.00 92.44 86 ASP A N 1
ATOM 664 C CA . ASP A 1 86 ? -0.294 -0.977 5.788 1.00 92.44 86 ASP A CA 1
ATOM 665 C C . ASP A 1 86 ? -1.253 -1.795 6.658 1.00 92.44 86 ASP A C 1
ATOM 667 O O . ASP A 1 86 ? -1.997 -2.641 6.158 1.00 92.44 86 ASP A O 1
ATOM 671 N N . ILE A 1 87 ? -1.253 -1.544 7.964 1.00 94.00 87 ILE A N 1
ATOM 672 C CA . ILE A 1 87 ? -2.115 -2.233 8.930 1.00 94.00 87 ILE A CA 1
ATOM 673 C C . ILE A 1 87 ? -2.924 -1.183 9.681 1.00 94.00 87 ILE A C 1
ATOM 675 O O . ILE A 1 87 ? -2.369 -0.203 10.170 1.00 94.00 87 ILE A O 1
ATOM 679 N N . GLN A 1 88 ? -4.229 -1.394 9.813 1.00 96.44 88 GLN A N 1
ATOM 680 C CA . GLN A 1 88 ? -5.122 -0.528 10.575 1.00 96.44 88 GLN A CA 1
ATOM 681 C C . GLN A 1 88 ? -5.969 -1.363 11.531 1.00 96.44 88 GLN A C 1
ATOM 683 O O . GLN A 1 88 ? -6.618 -2.314 11.120 1.00 96.44 88 GLN A O 1
ATOM 688 N N . ALA A 1 89 ? -6.013 -0.986 12.801 1.00 95.31 89 ALA A N 1
ATOM 689 C CA . ALA A 1 89 ? -6.943 -1.522 13.780 1.00 95.31 89 ALA A CA 1
ATOM 690 C C . ALA A 1 89 ? -7.994 -0.465 14.131 1.00 95.31 89 ALA A C 1
ATOM 692 O O . ALA A 1 89 ? -7.696 0.729 14.193 1.00 95.31 89 ALA A O 1
ATOM 693 N N . ARG A 1 90 ? -9.225 -0.901 14.391 1.00 96.31 90 ARG A N 1
ATOM 694 C CA . ARG A 1 90 ? -10.332 -0.058 14.856 1.00 96.31 90 ARG A CA 1
ATOM 695 C C . ARG A 1 90 ? -11.044 -0.697 16.040 1.00 96.31 90 ARG A C 1
ATOM 697 O O . ARG A 1 90 ? -11.179 -1.917 16.096 1.00 96.31 90 ARG A O 1
ATOM 704 N N . ALA A 1 91 ? -11.541 0.138 16.941 1.00 96.12 91 ALA A N 1
ATOM 705 C CA . ALA A 1 91 ? -12.403 -0.242 18.052 1.00 96.12 91 ALA A CA 1
ATOM 706 C C . ALA A 1 91 ? -13.542 0.775 18.189 1.00 96.12 91 ALA A C 1
ATOM 708 O O . ALA A 1 91 ? -13.303 1.983 18.215 1.00 96.12 91 ALA A O 1
ATOM 709 N N . ASN A 1 92 ? -14.776 0.289 18.266 1.00 95.56 92 ASN A N 1
ATOM 710 C CA . ASN A 1 92 ? -15.979 1.087 18.442 1.00 95.56 92 ASN A CA 1
ATOM 711 C C . ASN A 1 92 ? -16.445 1.015 19.901 1.00 95.56 92 ASN A C 1
ATOM 713 O O . ASN A 1 92 ? -16.677 -0.057 20.439 1.00 95.56 92 ASN A O 1
ATOM 717 N N . PHE A 1 93 ? -16.617 2.161 20.547 1.00 94.88 93 PHE A N 1
ATOM 718 C CA . PHE A 1 93 ? -17.061 2.268 21.937 1.00 94.88 93 PHE A CA 1
ATOM 719 C C . PHE A 1 93 ? -18.523 2.736 22.025 1.00 94.88 93 PHE A C 1
ATOM 721 O O . PHE A 1 93 ? -18.943 3.363 23.003 1.00 94.88 93 PHE A O 1
ATOM 728 N N . GLY A 1 94 ? -19.314 2.470 20.981 1.00 92.19 94 GLY A N 1
ATOM 729 C CA . GLY A 1 94 ? -20.728 2.819 20.898 1.00 92.19 94 GLY A CA 1
ATOM 730 C C . GLY A 1 94 ? -20.938 4.328 21.008 1.00 92.19 94 GLY A C 1
ATOM 731 O O . GLY A 1 94 ? -20.465 5.100 20.177 1.00 92.19 94 GLY A O 1
ATOM 732 N N . LYS A 1 95 ? -21.621 4.769 22.071 1.00 93.44 95 LYS A N 1
ATOM 733 C CA . LYS A 1 95 ? -21.910 6.196 22.312 1.00 93.44 95 LYS A CA 1
ATOM 734 C C . LYS A 1 95 ? -20.663 7.064 22.525 1.00 93.44 95 LYS A C 1
ATOM 736 O O . LYS A 1 95 ? -20.765 8.283 22.450 1.00 93.44 95 LYS A O 1
ATOM 741 N N . TYR A 1 96 ? -19.518 6.451 22.824 1.00 92.00 96 TYR A N 1
ATOM 742 C CA . TYR A 1 96 ? -18.260 7.155 23.072 1.00 92.00 96 TYR A CA 1
ATOM 743 C C . TYR A 1 96 ? -17.409 7.339 21.802 1.00 92.00 96 TYR A C 1
ATOM 745 O O . TYR A 1 96 ? -16.380 8.006 21.858 1.00 92.00 96 TYR A O 1
ATOM 753 N N . GLY A 1 97 ? -17.848 6.801 20.657 1.00 92.94 97 GLY A N 1
ATOM 754 C CA . GLY A 1 97 ? -17.178 6.959 19.365 1.00 92.94 97 GLY A CA 1
ATOM 755 C C . GLY A 1 97 ? -16.250 5.800 18.999 1.00 92.94 97 GLY A C 1
ATOM 756 O O . GLY A 1 97 ? -16.204 4.776 19.671 1.00 92.94 97 GLY A O 1
ATOM 757 N N . THR A 1 98 ? -15.530 5.943 17.887 1.00 95.69 98 THR A N 1
ATOM 758 C CA . THR A 1 98 ? -14.618 4.923 17.345 1.00 95.69 98 THR A CA 1
ATOM 759 C C . THR A 1 98 ? -13.186 5.443 17.360 1.00 95.69 98 THR A C 1
ATOM 761 O O . THR A 1 98 ? -12.942 6.587 16.986 1.00 95.69 98 THR A O 1
ATOM 764 N N . ILE A 1 99 ? -12.242 4.592 17.755 1.00 95.19 99 ILE A N 1
ATOM 765 C CA . ILE A 1 99 ? -10.805 4.862 17.677 1.00 95.19 99 ILE A CA 1
ATOM 766 C C . ILE A 1 99 ? -10.210 3.958 16.603 1.00 95.19 99 ILE A C 1
ATOM 768 O O . ILE A 1 99 ? -10.501 2.762 16.564 1.00 95.19 99 ILE A O 1
ATOM 772 N N . SER A 1 100 ? -9.353 4.520 15.755 1.00 94.12 100 SER A N 1
ATOM 773 C CA . SER A 1 100 ? -8.553 3.768 14.791 1.00 94.12 100 SER A CA 1
ATOM 774 C C . SER A 1 100 ? -7.079 4.114 14.933 1.00 94.12 100 SER A C 1
ATOM 776 O O . SER A 1 100 ? -6.731 5.290 15.025 1.00 94.12 100 SER A O 1
ATOM 778 N N . ILE A 1 101 ? -6.224 3.100 14.903 1.00 93.56 101 ILE A N 1
ATOM 779 C CA . ILE A 1 101 ? -4.767 3.236 14.926 1.00 93.56 101 ILE A CA 1
ATOM 780 C C . ILE A 1 101 ? -4.228 2.479 13.721 1.00 93.56 101 ILE A C 1
ATOM 782 O O . ILE A 1 101 ? -4.677 1.369 13.445 1.00 93.56 101 ILE A O 1
ATOM 786 N N . GLY A 1 102 ? -3.280 3.065 12.997 1.00 92.50 102 GLY A N 1
ATOM 787 C CA . GLY A 1 102 ? -2.674 2.414 11.844 1.00 92.50 102 GLY A CA 1
ATOM 788 C C . GLY A 1 102 ? -1.175 2.641 11.755 1.00 92.50 102 GLY A C 1
ATOM 789 O O . GLY A 1 102 ? -0.660 3.650 12.232 1.00 92.50 102 GLY A O 1
ATOM 790 N N . VAL A 1 103 ? -0.503 1.684 11.123 1.00 90.75 103 VAL A N 1
ATOM 791 C CA . VAL A 1 103 ? 0.902 1.737 10.728 1.00 90.75 103 VAL A CA 1
ATOM 792 C C . VAL A 1 103 ? 0.942 1.671 9.207 1.00 90.75 103 VAL A C 1
ATOM 794 O O . VAL A 1 103 ? 0.376 0.758 8.605 1.00 90.75 103 VAL A O 1
ATOM 797 N N . ILE A 1 104 ? 1.589 2.655 8.595 1.00 88.62 104 ILE A N 1
ATOM 798 C CA . ILE A 1 104 ? 1.768 2.748 7.145 1.00 88.62 104 ILE A CA 1
ATOM 799 C C . ILE A 1 104 ? 3.170 2.251 6.826 1.00 88.62 104 ILE A C 1
ATOM 801 O O . ILE A 1 104 ? 4.105 2.585 7.551 1.00 88.62 104 ILE A O 1
ATOM 805 N N . ASN A 1 105 ? 3.311 1.480 5.747 1.00 83.06 105 ASN A N 1
ATOM 806 C CA . ASN A 1 105 ? 4.580 0.881 5.346 1.00 83.06 105 ASN A CA 1
ATOM 807 C C . ASN A 1 105 ? 5.231 0.073 6.485 1.00 83.06 105 ASN A C 1
ATOM 809 O O . ASN A 1 105 ? 6.411 0.218 6.784 1.00 83.06 105 ASN A O 1
ATOM 813 N N . ALA A 1 106 ? 4.458 -0.809 7.119 1.00 80.25 106 ALA A N 1
ATOM 814 C CA . ALA A 1 106 ? 4.938 -1.722 8.158 1.00 80.25 106 ALA A CA 1
ATOM 815 C C . ALA A 1 106 ? 6.038 -2.682 7.658 1.00 80.25 106 ALA A C 1
ATOM 817 O O . ALA A 1 106 ? 6.720 -3.317 8.457 1.00 80.25 106 ALA A O 1
ATOM 818 N N . SER A 1 107 ? 6.195 -2.799 6.339 1.00 78.19 107 SER A N 1
ATOM 819 C CA . SER A 1 107 ? 7.266 -3.531 5.660 1.00 78.19 107 SER A CA 1
ATOM 820 C C . SER A 1 107 ? 8.596 -2.776 5.573 1.00 78.19 107 SER A C 1
ATOM 822 O O . SER A 1 107 ? 9.555 -3.370 5.085 1.00 78.19 107 SER A O 1
ATOM 824 N N . ASP A 1 108 ? 8.636 -1.503 5.985 1.00 77.12 108 ASP A N 1
ATOM 825 C CA . ASP A 1 108 ? 9.822 -0.635 5.969 1.00 77.12 108 ASP A CA 1
ATOM 826 C C . ASP A 1 108 ? 10.528 -0.626 4.602 1.00 77.12 108 ASP A C 1
ATOM 828 O O . ASP A 1 108 ? 11.702 -0.959 4.456 1.00 77.12 108 ASP A O 1
ATOM 832 N N . LYS A 1 109 ? 9.747 -0.355 3.549 1.00 72.06 109 LYS A N 1
ATOM 833 C CA . LYS A 1 109 ? 10.258 -0.246 2.179 1.00 72.06 109 LYS A CA 1
ATOM 834 C C . LYS A 1 109 ? 10.513 1.203 1.812 1.00 72.06 109 LYS A C 1
ATOM 836 O O . LYS A 1 109 ? 9.588 2.014 1.872 1.00 72.06 109 LYS A O 1
ATOM 841 N N . ASP A 1 110 ? 11.735 1.498 1.391 1.00 66.31 110 ASP A N 1
ATOM 842 C CA . ASP A 1 110 ? 12.099 2.810 0.876 1.00 66.31 110 ASP A CA 1
ATOM 843 C C . ASP A 1 110 ? 11.465 3.037 -0.505 1.00 66.31 110 ASP A C 1
ATOM 845 O O . ASP A 1 110 ? 11.657 2.225 -1.408 1.00 66.31 110 ASP A O 1
ATOM 849 N N . PRO A 1 111 ? 10.710 4.131 -0.701 1.00 62.16 111 PRO A N 1
ATOM 850 C CA . PRO A 1 111 ? 10.119 4.473 -1.993 1.00 62.16 111 PRO A CA 1
ATOM 851 C C . PRO A 1 111 ? 11.068 5.322 -2.861 1.00 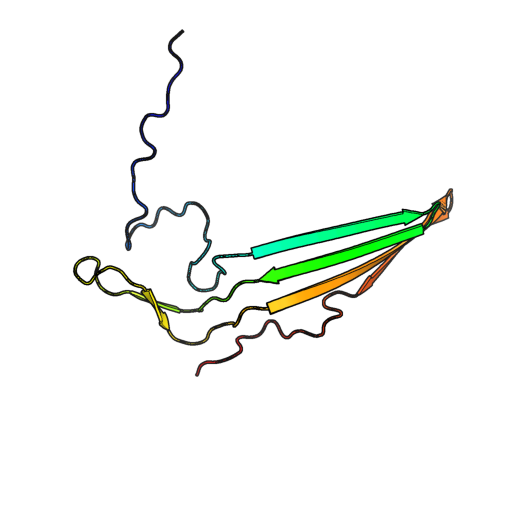62.16 111 PRO A C 1
ATOM 853 O O . PRO A 1 111 ? 10.599 6.041 -3.743 1.00 62.16 111 PRO A O 1
ATOM 856 N N . LEU A 1 112 ? 12.367 5.341 -2.540 1.00 65.19 112 LEU A N 1
ATOM 857 C CA . LEU A 1 112 ? 13.380 6.101 -3.272 1.00 65.19 112 LEU A CA 1
ATOM 858 C C . LEU A 1 112 ? 13.975 5.248 -4.386 1.00 65.19 112 LEU A C 1
ATOM 860 O O . LEU A 1 112 ? 14.100 4.034 -4.228 1.00 65.19 112 LEU A O 1
ATOM 864 N N . ALA A 1 113 ? 14.362 5.909 -5.483 1.00 60.84 113 ALA A N 1
ATOM 865 C CA . ALA A 1 113 ? 14.922 5.252 -6.657 1.00 60.84 113 ALA A CA 1
ATOM 866 C C . ALA A 1 113 ? 16.086 4.349 -6.242 1.00 60.84 113 ALA A C 1
ATOM 868 O O . ALA A 1 113 ? 17.067 4.817 -5.662 1.00 60.84 113 ALA A O 1
ATOM 869 N N . ASP A 1 114 ? 15.959 3.057 -6.532 1.00 59.94 114 ASP A N 1
ATOM 870 C CA . ASP A 1 114 ? 16.906 2.059 -6.050 1.00 59.94 114 ASP A CA 1
ATOM 871 C C . ASP A 1 114 ? 18.287 2.250 -6.691 1.00 59.94 114 ASP A C 1
ATOM 873 O O . ASP A 1 114 ? 19.303 1.903 -6.082 1.00 59.94 114 ASP A O 1
ATOM 877 N N . LYS A 1 115 ? 18.345 2.766 -7.934 1.00 58.69 115 LYS A N 1
ATOM 878 C CA . LYS A 1 115 ? 19.578 2.857 -8.736 1.00 58.69 115 LYS A CA 1
ATOM 879 C C . LYS A 1 115 ? 19.544 3.994 -9.768 1.00 58.69 115 LYS A C 1
ATOM 881 O O . LYS A 1 115 ? 18.510 4.229 -10.388 1.00 58.69 115 LYS A O 1
ATOM 886 N N . GLY A 1 116 ? 20.716 4.596 -10.009 1.00 50.00 116 GLY A N 1
ATOM 887 C CA . GLY A 1 116 ? 21.035 5.492 -11.134 1.00 50.00 116 GLY A CA 1
ATOM 888 C C . GLY A 1 116 ? 21.646 6.831 -10.700 1.00 50.00 116 GLY A C 1
ATOM 889 O O . GLY A 1 116 ? 20.937 7.663 -10.141 1.00 50.00 116 GLY A O 1
ATOM 890 N N . GLU A 1 117 ? 22.946 7.017 -10.971 1.00 41.88 117 GLU A N 1
ATOM 891 C CA . GLU A 1 117 ? 23.545 8.343 -11.228 1.00 41.88 117 GLU A CA 1
ATOM 892 C C . GLU A 1 117 ? 23.368 8.699 -12.708 1.00 41.88 117 GLU A C 1
ATOM 894 O O . GLU A 1 117 ? 23.439 7.762 -13.542 1.00 41.88 117 GLU A O 1
#

Radius of gyration: 21.86 Å; chains: 1; bounding box: 57×23×61 Å